Protein AF-A0A9E2LLI9-F1 (afdb_monomer_lite)

Sequence (39 aa):
MKLGVNGFGRIGKLTVWHHVARKYFDEIIVNIGREAGTS

pLDDT: mean 95.36, std 3.47, range [77.0, 98.12]

Structure (mmCIF, N/CA/C/O backbone):
data_AF-A0A9E2LLI9-F1
#
_entry.id   AF-A0A9E2LLI9-F1
#
loop_
_atom_site.group_PDB
_atom_site.id
_atom_site.type_symbol
_atom_site.label_atom_id
_atom_site.label_alt_id
_atom_site.label_comp_id
_atom_site.label_asym_id
_atom_site.label_entity_id
_atom_site.label_seq_id
_atom_site.pdbx_PDB_ins_code
_atom_site.Cartn_x
_atom_site.Cartn_y
_atom_site.Cartn_z
_atom_site.occupancy
_atom_site.B_iso_or_equiv
_atom_site.auth_seq_id
_atom_site.auth_comp_id
_atom_site.auth_asym_id
_atom_site.auth_atom_id
_atom_site.pdbx_PDB_model_num
ATOM 1 N N . MET A 1 1 ? -12.314 -8.940 5.712 1.00 90.69 1 MET A N 1
ATOM 2 C CA . MET A 1 1 ? -11.810 -9.425 4.404 1.00 90.69 1 MET A CA 1
ATOM 3 C C . MET A 1 1 ? -10.351 -9.018 4.226 1.00 90.69 1 MET A C 1
ATOM 5 O O . MET A 1 1 ? -10.015 -7.884 4.558 1.00 90.69 1 MET A O 1
ATOM 9 N N . LYS A 1 2 ? -9.500 -9.909 3.694 1.00 95.06 2 LYS A N 1
ATOM 10 C CA . LYS A 1 2 ? -8.112 -9.584 3.316 1.00 95.06 2 LYS A CA 1
ATOM 11 C C . LYS A 1 2 ? -8.066 -9.040 1.889 1.00 95.06 2 LYS A C 1
ATOM 13 O O . LYS A 1 2 ? -8.619 -9.669 0.990 1.00 95.06 2 LYS A O 1
ATOM 18 N N . LEU A 1 3 ? -7.418 -7.896 1.684 1.00 96.12 3 LEU A N 1
ATOM 19 C CA . LEU A 1 3 ? -7.294 -7.251 0.377 1.00 96.12 3 LEU A CA 1
ATOM 20 C C . LEU A 1 3 ? -5.859 -7.377 -0.149 1.00 96.12 3 LEU A C 1
ATOM 22 O O . LEU A 1 3 ? -4.926 -6.870 0.466 1.00 96.12 3 LEU A O 1
ATOM 26 N N . GLY A 1 4 ? -5.689 -8.031 -1.297 1.00 96.94 4 GLY A N 1
ATOM 27 C CA . GLY A 1 4 ? -4.395 -8.174 -1.966 1.00 96.94 4 GLY A CA 1
ATOM 28 C C . GLY A 1 4 ? -4.272 -7.271 -3.194 1.00 96.94 4 GLY A C 1
ATOM 29 O O . GLY A 1 4 ? -5.185 -7.225 -4.015 1.00 96.94 4 GLY A O 1
ATOM 30 N N . VAL A 1 5 ? -3.132 -6.595 -3.354 1.00 97.00 5 VAL A N 1
ATOM 31 C CA . VAL A 1 5 ? -2.774 -5.835 -4.566 1.00 97.00 5 VAL A CA 1
ATOM 32 C C . VAL A 1 5 ? -1.420 -6.322 -5.079 1.00 97.00 5 VAL A C 1
ATOM 34 O O . VAL A 1 5 ? -0.426 -6.263 -4.359 1.00 97.00 5 VAL A O 1
ATOM 37 N N . ASN A 1 6 ? -1.360 -6.797 -6.326 1.00 97.06 6 ASN A N 1
ATOM 38 C CA . ASN A 1 6 ? -0.119 -7.238 -6.968 1.00 97.06 6 ASN A CA 1
ATOM 39 C C . ASN A 1 6 ? 0.281 -6.247 -8.070 1.00 97.06 6 ASN A C 1
ATOM 41 O O . ASN A 1 6 ? -0.455 -6.049 -9.034 1.00 97.06 6 ASN A O 1
ATOM 45 N N . GLY A 1 7 ? 1.428 -5.597 -7.885 1.00 94.31 7 GLY A N 1
ATOM 46 C CA . GLY A 1 7 ? 1.921 -4.498 -8.704 1.00 94.31 7 GLY A CA 1
ATOM 47 C C . GLY A 1 7 ? 1.554 -3.131 -8.118 1.00 94.31 7 GLY A C 1
ATOM 48 O O . GLY A 1 7 ? 0.413 -2.677 -8.200 1.00 94.31 7 GLY A O 1
ATOM 49 N N . PHE A 1 8 ? 2.548 -2.411 -7.585 1.00 95.94 8 PHE A N 1
ATOM 50 C CA . PHE A 1 8 ? 2.349 -1.089 -6.968 1.00 95.94 8 PHE A CA 1
ATOM 51 C C . PHE A 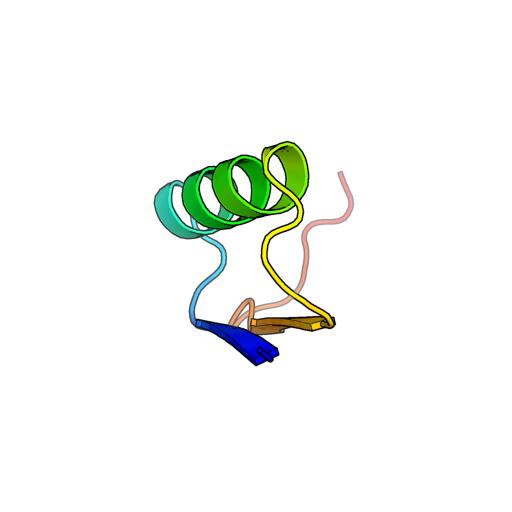1 8 ? 2.728 0.071 -7.903 1.00 95.94 8 PHE A C 1
ATOM 53 O O . PHE A 1 8 ? 3.528 0.956 -7.593 1.00 95.94 8 PHE A O 1
ATOM 60 N N . GLY A 1 9 ? 2.151 0.035 -9.107 1.00 93.81 9 GLY A N 1
ATOM 61 C CA . GLY A 1 9 ? 2.222 1.119 -10.086 1.00 93.81 9 GLY A CA 1
ATOM 62 C C . GLY A 1 9 ? 1.255 2.268 -9.769 1.00 93.81 9 GLY A C 1
ATOM 63 O O . GLY A 1 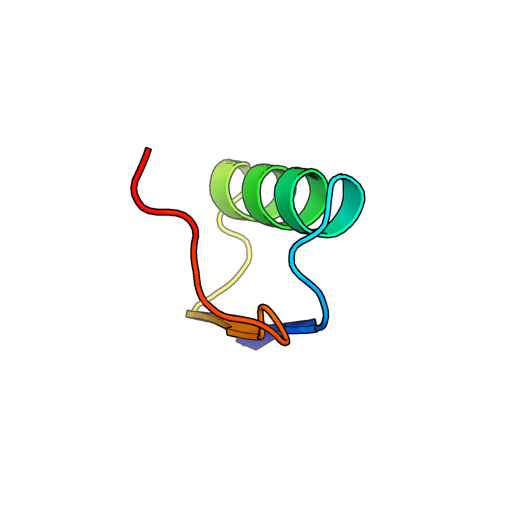9 ? 0.739 2.396 -8.661 1.00 93.81 9 GLY A O 1
ATOM 64 N N . ARG A 1 10 ? 0.962 3.116 -10.763 1.00 96.12 10 ARG A N 1
ATOM 65 C CA . ARG A 1 10 ? 0.015 4.240 -10.606 1.00 96.12 10 ARG A CA 1
ATOM 66 C C . ARG A 1 10 ? -1.379 3.766 -10.172 1.00 96.12 10 ARG A C 1
ATOM 68 O O . ARG A 1 10 ? -1.911 4.283 -9.196 1.00 96.12 10 ARG A O 1
ATOM 75 N N . ILE A 1 11 ? -1.922 2.748 -10.844 1.00 97.12 11 ILE A N 1
ATOM 76 C CA . ILE A 1 11 ? -3.242 2.182 -10.525 1.00 97.12 11 ILE A CA 1
ATOM 77 C C . ILE A 1 11 ? -3.228 1.467 -9.174 1.00 97.12 11 ILE A C 1
ATOM 79 O O . ILE A 1 11 ? -4.097 1.731 -8.355 1.00 97.12 11 ILE A O 1
ATOM 83 N N . GLY A 1 12 ? -2.204 0.655 -8.892 1.00 96.75 12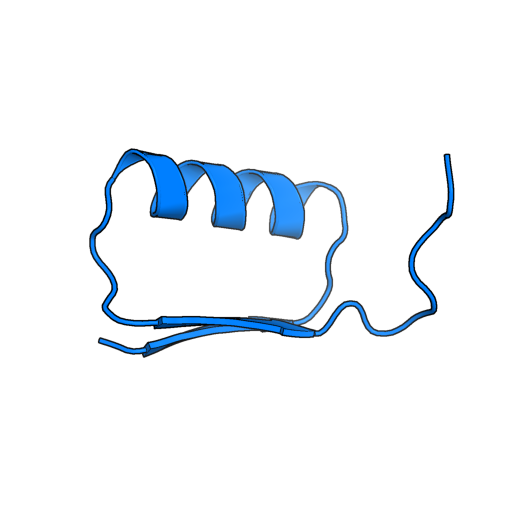 GLY A N 1
ATOM 84 C CA . GLY A 1 12 ? -2.071 -0.016 -7.594 1.00 96.75 12 GLY A CA 1
ATOM 85 C C . GLY A 1 12 ? -2.099 0.968 -6.419 1.00 96.75 12 GLY A C 1
ATOM 86 O O . GLY A 1 12 ? -2.815 0.741 -5.448 1.00 96.75 12 GLY A O 1
ATOM 87 N N . LYS A 1 13 ? -1.407 2.111 -6.539 1.00 96.69 13 LYS A N 1
ATOM 88 C CA . LYS A 1 13 ? -1.457 3.192 -5.541 1.00 96.69 13 LYS A CA 1
ATOM 89 C C . LYS A 1 13 ? -2.852 3.791 -5.386 1.00 96.69 13 LYS A C 1
ATOM 91 O O . LYS A 1 13 ? -3.311 3.949 -4.261 1.00 96.69 13 LYS A O 1
ATOM 96 N N . LEU A 1 14 ? -3.526 4.113 -6.491 1.00 98.12 14 LEU A N 1
ATOM 97 C CA . LEU A 1 14 ? -4.888 4.658 -6.449 1.00 98.12 14 LEU A CA 1
ATOM 98 C C . LEU A 1 14 ? -5.869 3.676 -5.796 1.00 98.12 14 LEU A C 1
ATOM 100 O O . LEU A 1 14 ? -6.653 4.079 -4.941 1.00 98.12 14 LEU A O 1
ATOM 104 N N . THR A 1 15 ? -5.777 2.390 -6.136 1.00 96.81 15 THR A N 1
ATOM 105 C CA . THR A 1 15 ? -6.590 1.325 -5.540 1.00 96.81 15 THR A CA 1
ATOM 106 C C . THR A 1 15 ? -6.348 1.221 -4.037 1.00 96.81 15 THR A C 1
ATOM 108 O O . THR A 1 15 ? -7.303 1.242 -3.262 1.00 96.81 15 THR A O 1
ATOM 111 N N . VAL A 1 16 ? -5.084 1.179 -3.600 1.00 97.25 16 VAL A N 1
ATOM 112 C CA . VAL A 1 16 ? -4.743 1.148 -2.169 1.00 97.25 16 VAL A CA 1
ATOM 113 C C . VAL A 1 16 ? -5.309 2.368 -1.444 1.00 97.25 16 VAL A C 1
ATOM 115 O O . VAL A 1 16 ? -5.994 2.198 -0.438 1.00 97.25 16 VAL A O 1
ATOM 118 N N . TRP A 1 17 ? -5.115 3.581 -1.971 1.00 97.69 17 TRP A N 1
ATOM 119 C CA . TRP A 1 17 ? -5.649 4.794 -1.344 1.00 97.69 17 TRP A CA 1
ATOM 120 C C . TRP A 1 17 ? -7.177 4.805 -1.271 1.00 97.69 17 TRP A C 1
ATOM 122 O O . TRP A 1 17 ? -7.733 5.183 -0.239 1.00 97.69 17 TRP A O 1
ATOM 132 N N . HIS A 1 18 ? -7.860 4.331 -2.317 1.00 97.00 18 HIS A N 1
ATOM 133 C CA . HIS A 1 18 ? -9.315 4.193 -2.315 1.00 97.00 18 HIS A CA 1
ATOM 134 C C . HIS A 1 18 ? -9.794 3.258 -1.198 1.00 97.00 18 HIS A C 1
ATOM 136 O O . HIS A 1 18 ? -10.720 3.594 -0.459 1.00 97.00 18 HIS A O 1
ATOM 142 N N . HIS A 1 19 ? -9.158 2.095 -1.042 1.00 96.81 19 HIS A N 1
ATOM 143 C CA . HIS A 1 19 ? -9.544 1.145 -0.004 1.00 96.81 19 HIS A CA 1
ATOM 144 C C . HIS A 1 19 ? -9.204 1.652 1.398 1.00 96.81 19 HIS A C 1
ATOM 146 O O . HIS A 1 19 ? -10.061 1.568 2.277 1.00 96.81 19 HIS A O 1
ATOM 152 N N . VAL A 1 20 ? -8.019 2.243 1.601 1.00 97.00 20 VAL A N 1
ATOM 153 C CA . VAL A 1 20 ? -7.599 2.850 2.880 1.00 97.00 20 VAL A CA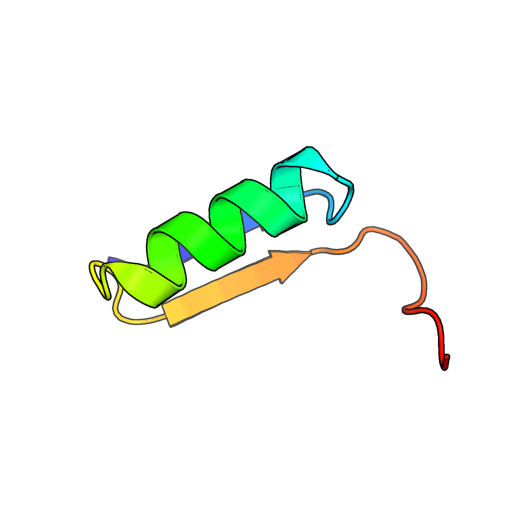 1
ATOM 154 C C . VAL A 1 20 ? -8.587 3.919 3.341 1.00 97.00 20 VAL A C 1
ATOM 156 O O . VAL A 1 20 ? -8.982 3.913 4.505 1.00 97.00 20 VAL A O 1
ATOM 159 N N . ALA A 1 21 ? -9.045 4.789 2.437 1.00 97.69 21 ALA A N 1
ATOM 160 C CA . ALA A 1 21 ? -10.025 5.822 2.768 1.00 97.69 21 ALA A CA 1
ATOM 161 C C . ALA A 1 21 ? -11.363 5.235 3.255 1.00 97.69 21 ALA A C 1
ATOM 163 O O . ALA A 1 21 ? -12.018 5.815 4.118 1.00 97.69 21 ALA A O 1
ATOM 164 N N . ARG A 1 22 ? -11.762 4.075 2.721 1.00 96.19 22 ARG A N 1
ATOM 165 C CA . ARG A 1 22 ? -13.049 3.430 3.025 1.00 96.19 22 ARG A CA 1
ATOM 166 C C . ARG A 1 22 ? -12.999 2.440 4.187 1.00 96.19 22 ARG A C 1
ATOM 168 O O . ARG A 1 22 ? -14.044 2.141 4.750 1.00 96.19 22 ARG A O 1
ATOM 175 N N . LYS A 1 23 ? -11.814 1.926 4.534 1.00 94.12 23 LYS A N 1
ATOM 176 C CA . LYS A 1 23 ? -11.580 0.979 5.642 1.00 94.12 23 LYS A CA 1
ATOM 177 C C . LYS A 1 23 ? -12.446 -0.293 5.594 1.00 94.12 23 LYS A C 1
ATOM 179 O O . LYS A 1 23 ? -12.758 -0.875 6.625 1.00 94.12 23 LYS A O 1
ATOM 184 N N . TYR A 1 24 ? -12.812 -0.757 4.398 1.00 94.31 24 TYR A N 1
ATOM 185 C CA . TYR A 1 24 ? -13.546 -2.018 4.202 1.00 94.31 24 TYR A CA 1
ATOM 186 C C . TYR A 1 24 ? -12.605 -3.209 3.985 1.00 94.31 24 TYR A C 1
ATOM 188 O O . TYR A 1 24 ? -12.697 -3.924 2.987 1.00 94.31 24 TYR A O 1
ATOM 196 N N . PHE A 1 25 ? -11.656 -3.390 4.897 1.00 96.81 25 PHE A N 1
ATOM 197 C CA . PHE A 1 25 ? -10.732 -4.519 4.933 1.00 96.81 25 PHE A CA 1
ATOM 198 C C . PHE A 1 25 ? -10.163 -4.648 6.348 1.00 96.81 25 PHE A C 1
ATOM 200 O O . PHE A 1 25 ? -10.032 -3.647 7.049 1.00 96.81 25 PHE A O 1
ATOM 207 N N . ASP A 1 26 ? -9.805 -5.867 6.744 1.00 97.25 26 ASP A N 1
ATOM 208 C CA . ASP A 1 26 ? -9.136 -6.099 8.035 1.00 97.25 26 ASP A CA 1
ATOM 209 C C . ASP A 1 26 ? -7.615 -5.979 7.875 1.00 97.25 26 ASP A C 1
ATOM 211 O O . ASP A 1 26 ? -6.910 -5.522 8.766 1.00 97.25 26 ASP A O 1
ATOM 215 N N . GLU A 1 27 ? -7.111 -6.373 6.702 1.00 97.44 27 GLU A N 1
ATOM 216 C CA . GLU A 1 27 ? -5.693 -6.378 6.356 1.00 97.44 27 GLU A CA 1
ATOM 217 C C . GLU A 1 27 ? -5.521 -6.090 4.857 1.00 97.44 27 GLU A C 1
ATOM 219 O O . GLU A 1 27 ? -6.289 -6.602 4.032 1.00 97.44 27 GLU A O 1
ATOM 224 N N . ILE A 1 28 ? -4.524 -5.272 4.506 1.00 97.12 28 ILE A N 1
ATOM 225 C CA . ILE A 1 28 ? -4.139 -4.991 3.120 1.00 97.12 28 ILE A CA 1
ATOM 226 C C . ILE A 1 28 ? -2.698 -5.437 2.878 1.00 97.12 28 ILE A C 1
ATOM 228 O O . ILE A 1 28 ? -1.790 -5.062 3.615 1.00 97.12 28 ILE A O 1
ATOM 232 N N . ILE A 1 29 ? -2.490 -6.235 1.833 1.00 97.31 29 ILE A N 1
ATOM 233 C CA . ILE A 1 29 ? -1.186 -6.787 1.461 1.00 97.31 29 ILE A CA 1
ATOM 234 C C . ILE A 1 29 ? -0.865 -6.318 0.046 1.00 97.31 29 ILE A C 1
ATOM 236 O O . ILE A 1 29 ? -1.644 -6.534 -0.884 1.00 97.31 29 ILE A O 1
ATOM 240 N N . VAL A 1 30 ? 0.290 -5.678 -0.125 1.00 97.12 30 VAL A N 1
ATOM 241 C CA . VAL A 1 30 ? 0.729 -5.142 -1.416 1.00 97.12 30 VAL A CA 1
ATOM 242 C C . VAL A 1 30 ? 2.045 -5.790 -1.813 1.00 97.12 30 VAL A C 1
ATOM 244 O O . VAL A 1 30 ? 3.042 -5.663 -1.109 1.00 97.12 30 VAL A O 1
ATOM 247 N N . ASN A 1 31 ? 2.065 -6.439 -2.972 1.00 96.88 31 ASN A N 1
ATOM 248 C CA . ASN A 1 31 ? 3.299 -6.863 -3.617 1.00 96.88 31 ASN A CA 1
ATOM 249 C C . ASN A 1 31 ? 3.730 -5.797 -4.632 1.00 96.88 31 ASN A C 1
ATOM 251 O O . ASN A 1 31 ? 3.014 -5.524 -5.594 1.00 96.88 31 ASN A O 1
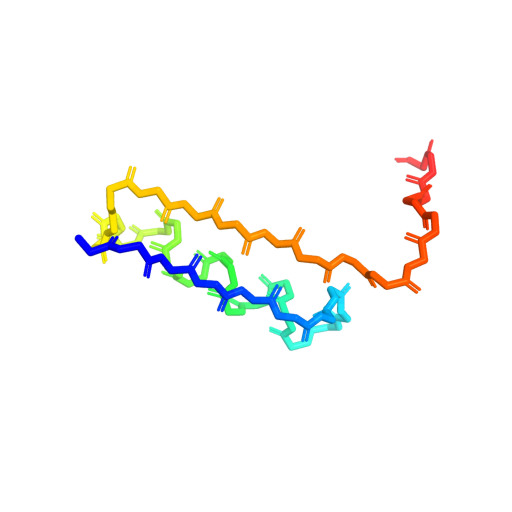ATOM 255 N N . ILE A 1 32 ? 4.899 -5.189 -4.430 1.00 95.62 32 ILE A N 1
ATOM 256 C CA . ILE A 1 32 ? 5.418 -4.128 -5.305 1.00 95.62 32 ILE A CA 1
ATOM 257 C C . ILE A 1 32 ? 6.039 -4.710 -6.587 1.00 95.62 32 ILE A C 1
ATOM 259 O O . ILE A 1 32 ? 6.009 -4.047 -7.625 1.00 95.62 32 ILE A O 1
ATOM 263 N N . GLY A 1 33 ? 6.561 -5.941 -6.538 1.00 93.12 33 GLY A N 1
ATOM 264 C CA . GLY A 1 33 ? 7.231 -6.609 -7.663 1.00 93.12 33 GLY A CA 1
ATOM 265 C C . GLY A 1 33 ? 8.622 -6.056 -8.012 1.00 93.12 33 GLY A C 1
ATOM 266 O O . GLY A 1 33 ? 9.212 -6.481 -8.999 1.00 93.12 33 GLY A O 1
ATOM 267 N N . ARG A 1 34 ? 9.135 -5.099 -7.230 1.00 93.62 34 ARG A N 1
ATOM 268 C CA . ARG A 1 34 ? 10.465 -4.478 -7.339 1.00 93.62 34 ARG A CA 1
ATOM 269 C C . ARG A 1 34 ? 10.831 -3.798 -6.019 1.00 93.62 34 ARG A C 1
ATOM 271 O O . ARG A 1 34 ? 9.958 -3.628 -5.166 1.00 93.62 34 ARG A O 1
ATOM 278 N N . GLU A 1 35 ? 12.081 -3.370 -5.879 1.00 95.06 35 GLU A N 1
ATOM 279 C CA . GLU A 1 35 ? 12.507 -2.570 -4.728 1.00 95.06 35 GLU A CA 1
ATOM 280 C C . GLU A 1 35 ? 11.711 -1.263 -4.621 1.00 95.06 35 GLU A C 1
ATOM 282 O O . GLU A 1 35 ? 11.359 -0.624 -5.623 1.00 95.06 35 GLU A O 1
ATOM 287 N N 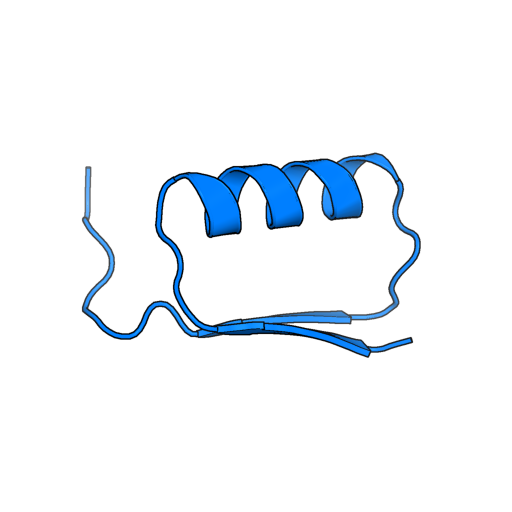. ALA A 1 36 ? 11.398 -0.880 -3.384 1.00 92.75 36 ALA A N 1
ATOM 288 C CA . ALA A 1 36 ? 10.759 0.393 -3.104 1.00 92.75 36 ALA A CA 1
ATOM 289 C C . ALA A 1 36 ? 11.761 1.533 -3.326 1.00 92.75 36 ALA A C 1
ATOM 291 O O . ALA A 1 36 ? 12.914 1.449 -2.911 1.00 92.75 36 ALA A O 1
ATOM 292 N N . GLY A 1 37 ? 11.310 2.612 -3.969 1.00 91.06 37 GLY A N 1
ATOM 293 C CA . GLY A 1 37 ? 12.106 3.835 -4.051 1.00 91.06 37 GLY A CA 1
ATOM 294 C C . GLY A 1 37 ? 12.243 4.488 -2.673 1.00 91.06 37 GLY A C 1
ATOM 295 O O . GLY A 1 37 ? 11.328 4.401 -1.858 1.00 91.06 37 GLY A O 1
ATOM 296 N N . THR A 1 38 ? 13.366 5.159 -2.433 1.00 94.44 38 THR A N 1
ATOM 297 C CA . THR A 1 38 ? 13.748 5.731 -1.128 1.00 94.44 38 THR A CA 1
ATOM 298 C C . THR A 1 38 ? 13.544 7.247 -1.038 1.00 94.44 38 THR A C 1
ATOM 300 O O . THR A 1 38 ? 14.217 7.904 -0.249 1.00 94.44 38 THR A O 1
ATOM 303 N N . SER A 1 39 ? 12.718 7.813 -1.918 1.00 77.00 39 SER A N 1
ATOM 304 C CA . SER A 1 39 ? 12.618 9.265 -2.106 1.00 77.00 39 SER A CA 1
ATOM 305 C C . SER A 1 39 ? 11.749 9.968 -1.076 1.00 77.00 39 SER A C 1
ATOM 307 O O . SER A 1 39 ? 10.800 9.333 -0.565 1.00 77.00 39 SER A O 1
#

Foldseek 3Di:
DEAEAEACDPVSVVVVVVCVVVVPHPYYYYHNVDDDDPD

Secondary structure (DSSP, 8-state):
-EEEEE--SHHHHHHHHHHHHHT--SEEEEE-SSPPP--

Radius of gyration: 10.48 Å; chains: 1; bounding box: 27×19×19 Å